Protein AF-A0A328BSF3-F1 (afdb_monomer)

Nearest PDB structures (foldseek):
  6zw6-assembly1_A  TM=8.100E-01  e=2.269E+00  Nostoc punctiforme
  6tz9-assembly1_A  TM=8.154E-01  e=2.269E+00  Homo sapiens
  8qhv-assembly1_0  TM=8.096E-01  e=2.746E+00  Synechocystis sp. PCC 6803
  6e8g-assembly1_T  TM=6.855E-01  e=1.651E+00  Homo sapiens
  6cnn-assembly1_A  TM=7.817E-01  e=7.123E+00  Homo sapiens

Solvent-accessible surface area (backbone atoms only — not comparable to full-atom values): 3885 Å² total; per-residue (Å²): 138,54,70,66,73,62,46,51,59,53,51,52,28,52,52,22,50,60,41,36,62,55,28,52,53,50,33,54,53,30,53,52,52,24,56,50,22,61,73,69,69,38,62,70,54,32,54,54,24,49,52,51,37,53,52,26,52,54,51,38,52,52,14,51,53,26,44,52,52,42,49,68,75,74,108

Radius of gyration: 16.81 Å; Cα contacts (8 Å, |Δi|>4): 48; chains: 1; bounding box: 35×18×50 Å

Organism: NCBI:txid2211146

Structure (mmCIF, N/CA/C/O backbone):
data_AF-A0A328BSF3-F1
#
_entry.id   AF-A0A328BSF3-F1
#
loop_
_atom_site.group_PDB
_atom_site.id
_atom_site.type_symbol
_atom_site.label_atom_id
_atom_site.label_alt_id
_atom_site.label_comp_id
_atom_site.label_asym_id
_atom_site.label_entity_id
_atom_site.label_seq_id
_atom_site.pdbx_PDB_ins_code
_atom_site.Cartn_x
_atom_site.Cartn_y
_atom_site.Cartn_z
_atom_site.occupancy
_atom_site.B_iso_or_equiv
_atom_site.auth_seq_id
_atom_site.auth_comp_id
_atom_site.auth_asym_id
_atom_site.auth_atom_id
_atom_site.pdbx_PDB_model_num
ATOM 1 N N . MET A 1 1 ? 11.964 -13.306 -30.454 1.00 49.12 1 MET A N 1
ATOM 2 C CA . MET A 1 1 ? 11.926 -12.333 -29.339 1.00 49.12 1 MET A CA 1
ATOM 3 C C . MET A 1 1 ? 11.175 -11.087 -29.813 1.00 49.12 1 MET A C 1
ATOM 5 O O . MET A 1 1 ? 11.777 -10.051 -30.038 1.00 49.12 1 MET A O 1
ATOM 9 N N . GLY A 1 2 ? 9.885 -11.246 -30.132 1.00 50.41 2 GLY A N 1
ATOM 10 C CA . GLY A 1 2 ? 9.071 -10.224 -30.806 1.00 50.41 2 GLY A CA 1
ATOM 11 C C . GLY A 1 2 ? 8.362 -9.284 -29.832 1.00 50.41 2 GLY A C 1
ATOM 12 O O . GLY A 1 2 ? 8.516 -9.435 -28.626 1.00 50.41 2 GLY A O 1
ATOM 13 N N . LEU A 1 3 ? 7.555 -8.367 -30.375 1.00 57.06 3 LEU A N 1
ATOM 14 C CA . LEU A 1 3 ? 6.746 -7.335 -29.696 1.00 57.06 3 LEU A CA 1
ATOM 15 C C . LEU A 1 3 ? 6.214 -7.709 -28.295 1.00 57.06 3 LEU A C 1
ATOM 17 O O . LEU A 1 3 ? 6.269 -6.881 -27.395 1.00 57.06 3 LEU A O 1
ATOM 21 N N . LEU A 1 4 ? 5.779 -8.952 -28.065 1.00 56.31 4 LEU A N 1
ATOM 22 C CA . LEU A 1 4 ? 5.361 -9.453 -26.744 1.00 56.31 4 LEU A CA 1
ATOM 23 C C . LEU A 1 4 ? 6.424 -9.302 -25.637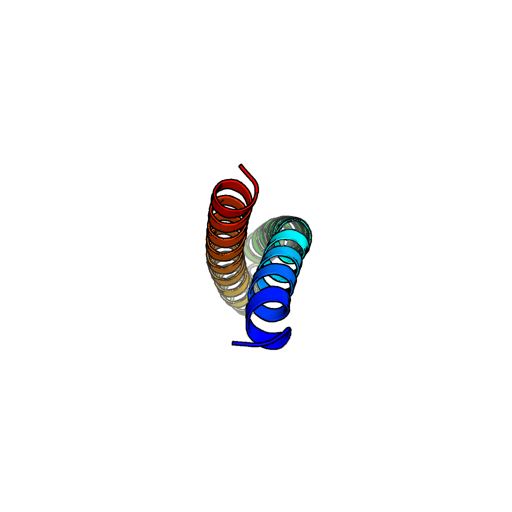 1.00 56.31 4 LEU A C 1
ATOM 25 O O . LEU A 1 4 ? 6.075 -8.977 -24.507 1.00 56.31 4 LEU A O 1
ATOM 29 N N . GLY A 1 5 ? 7.709 -9.483 -25.954 1.00 60.19 5 GLY A N 1
ATOM 30 C CA . GLY A 1 5 ? 8.820 -9.313 -25.011 1.00 60.19 5 GLY A CA 1
ATOM 31 C C . GLY A 1 5 ? 9.103 -7.855 -24.632 1.00 60.19 5 GLY 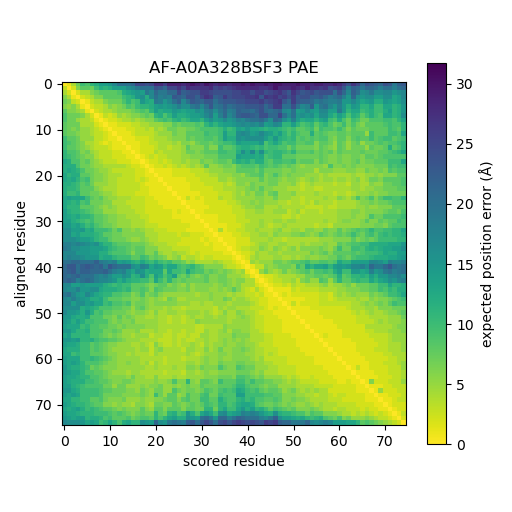A C 1
ATOM 32 O O . GLY A 1 5 ? 9.678 -7.614 -23.579 1.00 60.19 5 GLY A O 1
ATOM 33 N N . ALA A 1 6 ? 8.667 -6.892 -25.451 1.00 62.22 6 ALA A N 1
ATOM 34 C CA . ALA A 1 6 ? 8.778 -5.456 -25.171 1.00 62.22 6 ALA A CA 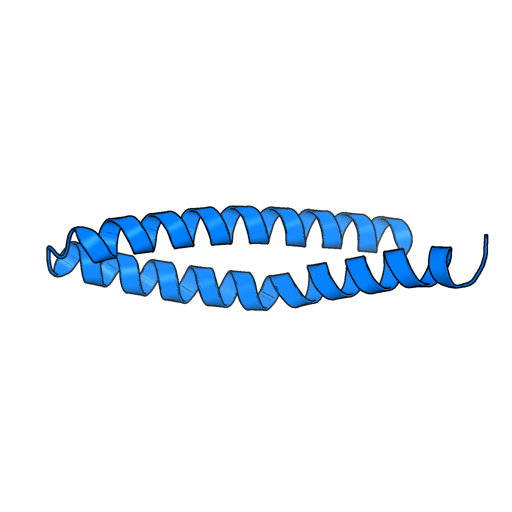1
ATOM 35 C C . ALA A 1 6 ? 7.492 -4.877 -24.550 1.00 62.22 6 ALA A C 1
ATOM 37 O O . ALA A 1 6 ? 7.546 -3.979 -23.716 1.00 62.22 6 ALA A O 1
ATOM 38 N N . VAL A 1 7 ? 6.325 -5.414 -24.924 1.00 63.06 7 VAL A N 1
ATOM 39 C CA . VAL A 1 7 ? 5.013 -4.944 -24.451 1.00 63.06 7 VAL A CA 1
ATOM 40 C C . VAL A 1 7 ? 4.700 -5.443 -23.039 1.00 63.06 7 VAL A C 1
ATOM 42 O O . VAL A 1 7 ? 4.168 -4.680 -22.235 1.00 63.06 7 VAL A O 1
ATOM 45 N N . ALA A 1 8 ? 5.052 -6.688 -22.702 1.00 66.81 8 ALA A N 1
ATOM 46 C CA . ALA A 1 8 ? 4.822 -7.242 -21.366 1.00 66.81 8 ALA A CA 1
ATOM 47 C C . ALA A 1 8 ? 5.479 -6.424 -20.229 1.00 66.81 8 ALA A C 1
ATOM 49 O O . ALA A 1 8 ? 4.769 -6.100 -19.274 1.00 66.81 8 ALA A O 1
ATOM 50 N N . PRO A 1 9 ? 6.768 -6.026 -20.306 1.00 70.25 9 PRO A N 1
ATOM 51 C CA . PRO A 1 9 ? 7.388 -5.209 -19.261 1.00 70.25 9 PRO A CA 1
ATOM 52 C C . PRO A 1 9 ? 6.786 -3.804 -19.161 1.00 70.25 9 PRO A C 1
ATOM 54 O O . PRO A 1 9 ? 6.586 -3.317 -18.049 1.00 70.25 9 PRO A O 1
ATOM 57 N N . LEU A 1 10 ? 6.417 -3.173 -20.282 1.00 73.69 10 LEU A N 1
ATOM 58 C CA . LEU A 1 10 ? 5.758 -1.863 -20.274 1.00 73.69 10 LEU A CA 1
ATOM 59 C C . LEU A 1 10 ? 4.369 -1.931 -19.614 1.00 73.69 10 LEU A C 1
ATOM 61 O O . LEU A 1 10 ? 4.027 -1.089 -18.786 1.00 73.69 10 LEU A O 1
ATOM 65 N N . PHE A 1 11 ? 3.580 -2.960 -19.939 1.00 74.25 11 PHE A N 1
ATOM 66 C CA . PHE A 1 11 ? 2.244 -3.153 -19.376 1.00 74.25 11 PHE A CA 1
ATOM 67 C C . PHE A 1 11 ? 2.296 -3.454 -17.873 1.00 74.25 11 PHE A C 1
ATOM 69 O O . PHE A 1 11 ? 1.559 -2.841 -17.105 1.00 74.25 11 PHE A O 1
ATOM 76 N N . PHE A 1 12 ? 3.204 -4.336 -17.435 1.00 72.00 12 PHE A N 1
ATOM 77 C CA . PHE A 1 12 ? 3.428 -4.611 -16.010 1.00 72.00 12 PHE A CA 1
ATOM 78 C C . PHE A 1 12 ? 3.850 -3.356 -15.248 1.00 72.00 12 PHE A C 1
ATOM 80 O O . PHE A 1 12 ? 3.339 -3.083 -14.165 1.00 72.00 12 PHE A O 1
ATOM 87 N N . THR A 1 13 ? 4.742 -2.569 -15.840 1.00 72.12 13 THR A N 1
ATOM 88 C CA . THR A 1 13 ? 5.220 -1.313 -15.267 1.00 72.12 13 THR A CA 1
ATOM 89 C C . THR A 1 13 ? 4.084 -0.309 -15.071 1.00 72.12 13 THR A C 1
ATOM 91 O O . THR A 1 13 ? 3.912 0.224 -13.975 1.00 72.12 13 THR A O 1
ATOM 94 N N . LEU A 1 14 ? 3.262 -0.090 -16.101 1.00 76.06 14 LEU A N 1
ATOM 95 C CA . LEU A 1 14 ? 2.113 0.818 -16.036 1.00 76.06 14 LEU A CA 1
ATOM 96 C C . LEU A 1 14 ? 1.026 0.318 -15.077 1.00 76.06 14 LEU A C 1
ATOM 98 O O . LEU A 1 14 ? 0.444 1.122 -14.351 1.00 76.06 14 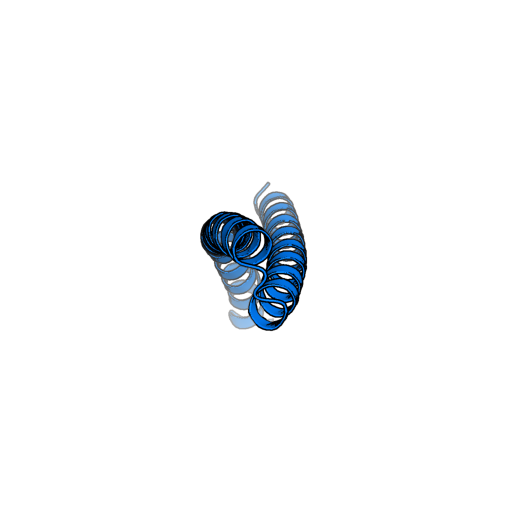LEU A O 1
ATOM 102 N N . ALA A 1 15 ? 0.777 -0.993 -15.028 1.00 75.94 15 ALA A N 1
ATOM 103 C CA . ALA A 1 15 ? -0.169 -1.592 -14.091 1.00 75.94 15 ALA A CA 1
ATOM 104 C C . ALA A 1 15 ? 0.275 -1.399 -12.629 1.00 75.94 15 ALA A C 1
ATOM 106 O O . ALA A 1 15 ? -0.530 -0.998 -11.789 1.00 75.94 15 ALA A O 1
ATOM 107 N N . LEU A 1 16 ? 1.563 -1.607 -12.330 1.00 72.75 16 LEU A N 1
ATOM 108 C CA . LEU A 1 16 ? 2.126 -1.412 -10.988 1.00 72.75 16 LEU A CA 1
ATOM 109 C C . LEU A 1 16 ? 2.151 0.070 -10.580 1.00 72.75 16 LEU A C 1
ATOM 111 O O . LEU A 1 16 ? 1.853 0.399 -9.431 1.00 72.75 16 LEU A O 1
ATOM 115 N N . LEU A 1 17 ? 2.423 0.972 -11.527 1.00 74.12 17 LEU A N 1
ATOM 116 C CA . LEU A 1 17 ? 2.328 2.423 -11.334 1.00 74.12 17 LEU A CA 1
ATOM 117 C C . LEU A 1 17 ? 0.889 2.886 -11.073 1.00 74.12 17 LEU A C 1
ATOM 119 O O . LEU A 1 17 ? 0.652 3.657 -10.145 1.00 74.12 17 LEU A O 1
ATOM 123 N N . GLY A 1 18 ? -0.081 2.399 -11.851 1.00 78.94 18 GLY A N 1
ATOM 124 C CA . GLY A 1 18 ? -1.502 2.716 -11.672 1.00 78.94 18 GLY A CA 1
ATOM 125 C C . GLY A 1 18 ? -2.084 2.165 -10.367 1.00 78.94 18 GLY A C 1
ATOM 126 O O . GLY A 1 18 ? -3.004 2.751 -9.795 1.00 78.94 18 GLY A O 1
ATOM 127 N N . GLN A 1 19 ? -1.513 1.078 -9.845 1.00 81.25 19 GLN A N 1
ATOM 128 C CA . GLN A 1 19 ? -1.905 0.490 -8.568 1.00 81.25 19 GLN A CA 1
ATOM 129 C C . GLN A 1 19 ? -1.502 1.353 -7.361 1.00 81.25 19 GLN A C 1
ATOM 131 O O . GLN A 1 19 ? -2.201 1.323 -6.347 1.00 81.25 19 GLN A O 1
ATOM 136 N N . LEU A 1 20 ? -0.425 2.144 -7.436 1.00 80.62 20 LEU A N 1
ATOM 137 C CA . LEU A 1 20 ? 0.046 2.976 -6.317 1.00 80.62 20 LEU A CA 1
ATOM 138 C C . LEU A 1 20 ? -1.019 3.950 -5.774 1.00 80.62 20 LEU A C 1
ATOM 140 O O . LEU A 1 20 ? -1.312 3.878 -4.577 1.00 80.62 20 LEU A O 1
ATOM 144 N N . PRO A 1 21 ? -1.645 4.824 -6.589 1.00 81.25 21 PRO A N 1
ATOM 145 C CA . PRO A 1 21 ? -2.680 5.728 -6.094 1.00 81.25 21 PRO A CA 1
ATOM 146 C C . PRO A 1 21 ? -3.897 4.969 -5.552 1.00 81.25 21 PRO A C 1
ATOM 148 O O . PRO A 1 21 ? -4.376 5.300 -4.471 1.00 81.25 21 PRO A O 1
ATOM 151 N N . LEU A 1 22 ? -4.342 3.902 -6.229 1.00 80.69 22 LEU A N 1
ATOM 152 C CA . LEU A 1 22 ? -5.460 3.065 -5.770 1.00 80.69 22 LEU A CA 1
ATOM 153 C C . LEU A 1 22 ? -5.179 2.434 -4.403 1.00 80.69 22 LEU A C 1
ATOM 155 O O . LEU A 1 22 ? -6.043 2.419 -3.526 1.00 80.69 22 LEU A O 1
ATOM 159 N N . THR A 1 23 ? -3.953 1.960 -4.200 1.00 84.81 23 THR A N 1
ATOM 160 C CA . THR A 1 23 ? -3.536 1.331 -2.948 1.00 84.81 23 THR A CA 1
ATOM 161 C C . THR A 1 23 ? -3.445 2.350 -1.817 1.00 84.81 23 THR A C 1
ATOM 163 O O . THR A 1 23 ? -3.918 2.084 -0.714 1.00 84.81 23 THR A O 1
ATOM 166 N N . LEU A 1 24 ? -2.909 3.545 -2.083 1.00 82.50 24 LEU A N 1
ATOM 167 C CA . LEU A 1 24 ? -2.874 4.639 -1.110 1.00 82.50 24 LEU A CA 1
ATOM 168 C C . LEU A 1 24 ? -4.286 5.074 -0.698 1.00 82.50 24 LEU A C 1
ATOM 170 O O . LEU A 1 24 ? -4.567 5.222 0.494 1.00 82.50 24 LEU A O 1
ATOM 174 N N . THR A 1 25 ? -5.194 5.227 -1.664 1.00 83.06 25 THR A N 1
ATOM 175 C CA . THR A 1 25 ? -6.603 5.539 -1.404 1.00 83.06 25 THR A CA 1
ATOM 176 C C . THR A 1 25 ? -7.275 4.427 -0.591 1.00 83.06 25 THR A C 1
ATOM 178 O O . THR A 1 25 ? -7.920 4.709 0.422 1.00 83.06 25 THR A O 1
ATOM 181 N N . GLY A 1 26 ? -7.066 3.162 -0.964 1.00 83.56 26 GLY A N 1
ATOM 182 C CA . GLY A 1 26 ? -7.586 1.998 -0.245 1.00 83.56 26 GLY A CA 1
ATOM 183 C C . GLY A 1 26 ? -7.087 1.918 1.200 1.00 83.56 26 GLY A C 1
ATOM 184 O O . GLY A 1 26 ? -7.888 1.739 2.119 1.00 83.56 26 GLY A O 1
ATOM 185 N N . LEU A 1 27 ? -5.791 2.136 1.433 1.00 86.88 27 LEU A N 1
ATOM 186 C CA . LEU A 1 27 ? -5.191 2.176 2.770 1.00 86.88 27 LEU A CA 1
ATOM 187 C C . LEU A 1 27 ? -5.748 3.320 3.624 1.00 86.88 27 LEU A C 1
ATOM 189 O O . LEU A 1 27 ? -6.042 3.123 4.805 1.00 86.88 27 LEU A O 1
ATOM 193 N N . PHE A 1 28 ? -5.937 4.506 3.039 1.00 86.31 28 PHE A N 1
ATOM 194 C CA . PHE A 1 28 ? -6.492 5.662 3.741 1.00 86.31 28 PHE A CA 1
ATOM 195 C C . PHE A 1 28 ? -7.920 5.403 4.240 1.00 86.31 28 PHE A C 1
ATOM 197 O O . PHE A 1 28 ? -8.221 5.630 5.418 1.00 86.31 28 PHE A O 1
ATOM 204 N N . PHE A 1 29 ? -8.793 4.888 3.369 1.00 84.25 29 PHE A N 1
ATOM 205 C CA . PHE A 1 29 ? -10.169 4.559 3.744 1.00 84.25 29 PHE A CA 1
ATOM 206 C C . PHE A 1 29 ? -10.242 3.367 4.695 1.00 84.25 29 PHE A C 1
ATOM 208 O O . PHE A 1 29 ? -11.013 3.412 5.652 1.00 84.25 29 PHE A O 1
ATOM 215 N N . THR A 1 30 ? -9.391 2.357 4.509 1.00 86.69 30 THR A N 1
ATOM 216 C CA . THR A 1 30 ? -9.310 1.202 5.411 1.00 86.69 30 THR A CA 1
ATOM 217 C C . THR A 1 30 ? -8.887 1.625 6.814 1.00 86.69 30 THR A C 1
ATOM 219 O O . THR A 1 30 ? -9.540 1.252 7.784 1.00 86.69 30 THR A O 1
ATOM 222 N N . LYS A 1 31 ? -7.865 2.482 6.953 1.00 85.31 31 LYS A N 1
ATOM 223 C CA . LYS A 1 31 ? -7.449 3.022 8.257 1.00 85.31 31 LYS A CA 1
ATOM 224 C C . LYS A 1 31 ? -8.584 3.785 8.941 1.00 85.31 31 LYS A C 1
ATOM 226 O O . LYS A 1 31 ? -8.804 3.617 10.142 1.00 85.31 31 LYS A O 1
ATOM 231 N N . ARG A 1 32 ? -9.316 4.619 8.193 1.00 81.75 32 ARG A N 1
ATOM 232 C CA . ARG A 1 32 ? -10.481 5.348 8.721 1.00 81.75 32 ARG A CA 1
ATOM 233 C C . ARG A 1 32 ? -11.594 4.395 9.159 1.00 81.75 32 ARG A C 1
ATOM 235 O O . ARG A 1 32 ? -12.077 4.526 10.280 1.00 81.75 32 ARG A O 1
ATOM 242 N N . GLY A 1 33 ? -11.952 3.425 8.319 1.00 79.06 33 GLY A N 1
ATOM 243 C CA . GLY A 1 33 ? -12.976 2.421 8.615 1.00 79.06 33 GLY A CA 1
ATOM 244 C C . GLY A 1 33 ? -12.618 1.563 9.827 1.00 79.06 33 GLY A C 1
ATOM 245 O O . GLY A 1 33 ? -13.438 1.392 10.724 1.00 79.06 33 GLY A O 1
ATOM 246 N N . TRP A 1 34 ? -11.362 1.127 9.922 1.00 79.06 34 TRP A N 1
ATOM 247 C CA . TRP A 1 34 ? -10.846 0.382 11.068 1.00 79.06 34 TRP A CA 1
ATOM 248 C C . TRP A 1 34 ? -10.900 1.200 12.363 1.00 79.06 34 TRP A C 1
ATOM 250 O O . TRP A 1 34 ? -11.365 0.706 13.387 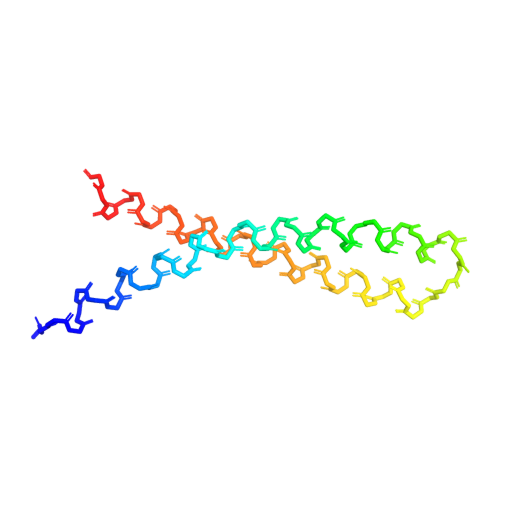1.00 79.06 34 TRP A O 1
ATOM 260 N N . THR A 1 35 ? -10.509 2.477 12.318 1.00 82.12 35 THR A N 1
ATOM 261 C CA . THR A 1 35 ? -10.579 3.375 13.485 1.00 82.12 35 THR A CA 1
ATOM 262 C C . THR A 1 35 ? -12.018 3.543 13.988 1.00 82.12 35 THR A C 1
ATOM 264 O O . THR A 1 35 ? -12.246 3.603 15.195 1.00 82.12 35 THR A O 1
ATOM 267 N N . LEU A 1 36 ? -12.995 3.603 13.078 1.00 81.62 36 LEU A N 1
ATOM 268 C CA . LEU A 1 36 ? -14.415 3.665 13.430 1.00 81.62 36 LEU A CA 1
ATOM 269 C C . LEU A 1 36 ? -14.915 2.336 14.012 1.00 81.62 36 LEU A C 1
ATOM 271 O O . LEU A 1 36 ? -15.574 2.357 15.048 1.00 81.62 36 LEU A O 1
ATOM 275 N N . ALA A 1 37 ? -14.542 1.200 13.414 1.00 79.81 37 ALA A N 1
ATOM 276 C CA . ALA A 1 37 ? -14.911 -0.136 13.891 1.00 79.81 37 ALA A CA 1
ATOM 277 C C . ALA A 1 37 ? -14.377 -0.430 15.304 1.00 79.81 37 ALA A C 1
ATOM 279 O O . ALA A 1 37 ? -15.088 -0.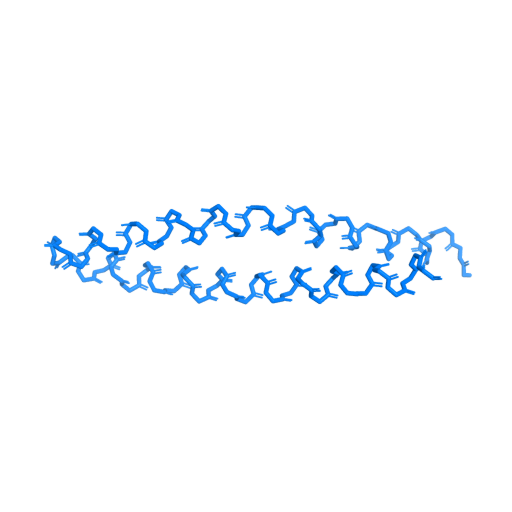975 16.148 1.00 79.81 37 ALA A O 1
ATOM 280 N N . VAL A 1 38 ? -13.143 -0.003 15.598 1.00 80.75 38 VAL A N 1
ATOM 281 C CA . VAL A 1 38 ? -12.553 -0.105 16.944 1.00 80.75 38 VAL A CA 1
ATOM 282 C C . VAL A 1 38 ? -13.362 0.695 17.966 1.00 80.75 38 VAL A C 1
ATOM 284 O O . VAL A 1 38 ? -13.566 0.225 19.081 1.00 80.75 38 VAL A O 1
ATOM 287 N N . ARG A 1 39 ? -13.849 1.887 17.596 1.00 83.06 39 ARG A N 1
ATOM 288 C CA . ARG A 1 39 ? -14.664 2.731 18.485 1.00 83.06 39 ARG A CA 1
ATOM 289 C C . ARG A 1 39 ? -16.080 2.196 18.685 1.00 83.06 39 ARG A C 1
ATOM 291 O O . ARG A 1 39 ? -16.644 2.413 19.749 1.00 83.06 39 ARG A O 1
ATOM 298 N N . SER A 1 40 ? -16.649 1.519 17.688 1.00 81.19 40 SER A N 1
ATOM 299 C CA . SER A 1 40 ? -17.998 0.950 17.766 1.00 81.19 40 SER A CA 1
ATOM 300 C C . SER A 1 40 ? -18.053 -0.431 18.428 1.00 81.19 40 SER A C 1
ATOM 302 O O . SER A 1 40 ? -19.145 -0.963 18.594 1.00 81.19 40 SER A O 1
ATOM 304 N N . GLY A 1 41 ? -16.906 -1.024 18.790 1.00 78.94 41 GLY A N 1
ATOM 305 C CA . GLY A 1 41 ? -16.840 -2.366 19.386 1.00 78.94 41 GLY A CA 1
ATOM 306 C C . GLY A 1 41 ? -17.196 -3.498 18.415 1.00 78.94 41 GLY A C 1
ATOM 307 O O . GLY A 1 41 ? -17.449 -4.619 18.846 1.00 78.94 41 GLY A O 1
ATOM 308 N N . ASP A 1 42 ? -17.216 -3.213 17.111 1.00 80.50 42 ASP A N 1
ATOM 309 C CA . ASP A 1 42 ? -17.628 -4.155 16.071 1.00 80.50 42 ASP A CA 1
ATOM 310 C C . ASP A 1 42 ? -16.418 -5.013 15.662 1.00 80.50 42 ASP A C 1
ATOM 312 O O . ASP A 1 42 ? -15.582 -4.608 14.846 1.00 80.50 42 ASP A O 1
ATOM 316 N N . VAL A 1 43 ? -16.268 -6.164 16.328 1.00 78.12 43 VAL A N 1
ATOM 317 C CA . VAL A 1 43 ? -15.069 -7.021 16.251 1.00 78.12 43 VAL A CA 1
ATOM 318 C C . VAL A 1 43 ? -14.857 -7.570 14.837 1.00 78.12 43 VAL A C 1
ATOM 320 O O . VAL A 1 43 ? -13.731 -7.587 14.351 1.00 78.12 43 VAL A O 1
ATOM 323 N N . GLU A 1 44 ? -15.930 -7.914 14.126 1.00 76.31 44 GLU A N 1
ATOM 324 C CA . GLU A 1 44 ? -15.850 -8.465 12.768 1.00 76.31 44 GLU A CA 1
ATOM 325 C C . GLU A 1 44 ? -15.282 -7.441 11.770 1.00 76.31 44 GLU A C 1
ATOM 327 O O . GLU A 1 44 ? -14.346 -7.721 11.017 1.00 76.31 44 GLU A O 1
ATOM 332 N N . LYS A 1 45 ? -15.763 -6.192 11.820 1.00 75.81 45 LYS A N 1
ATOM 333 C CA . LYS A 1 45 ? -15.243 -5.111 10.962 1.00 75.81 45 LYS A CA 1
ATOM 334 C C . LYS A 1 45 ? -13.817 -4.704 11.319 1.00 75.81 45 LYS A C 1
ATOM 336 O O . LYS A 1 45 ? -13.102 -4.168 10.469 1.00 75.81 45 LYS A O 1
ATOM 341 N N . LYS A 1 46 ? -13.393 -4.944 12.560 1.00 73.62 46 LYS A N 1
ATOM 342 C CA . LYS A 1 46 ? -12.021 -4.700 13.003 1.00 73.62 46 LYS A CA 1
ATOM 343 C C . LYS A 1 46 ? -11.046 -5.676 12.338 1.00 73.62 46 LYS A C 1
ATOM 345 O O . LYS A 1 46 ? -10.018 -5.222 11.836 1.00 73.62 46 LYS A O 1
ATOM 350 N N . ASP A 1 47 ? -11.382 -6.962 12.286 1.00 76.50 47 ASP A N 1
ATOM 351 C CA . ASP A 1 47 ? -10.521 -7.996 11.699 1.00 76.50 47 ASP A CA 1
ATOM 352 C C . ASP A 1 47 ? -10.446 -7.868 10.171 1.00 76.50 47 ASP A C 1
ATOM 354 O O . ASP A 1 47 ? -9.356 -7.890 9.594 1.00 76.50 47 ASP A O 1
ATOM 358 N N . VAL A 1 48 ? -11.581 -7.600 9.513 1.00 79.19 48 VAL A N 1
ATOM 359 C CA . VAL A 1 48 ? -11.626 -7.312 8.066 1.00 79.19 48 VAL A CA 1
ATOM 360 C C . VAL A 1 48 ? -10.847 -6.035 7.729 1.00 79.19 48 VAL A C 1
ATOM 362 O O . VAL A 1 48 ? -10.100 -5.993 6.750 1.00 79.19 48 VAL A O 1
ATOM 365 N N . GLY A 1 49 ? -10.968 -4.993 8.559 1.00 80.62 49 GLY A N 1
ATOM 366 C CA . GLY A 1 49 ? -10.199 -3.758 8.406 1.00 80.62 49 GLY A CA 1
ATOM 367 C C . GLY A 1 49 ? -8.689 -3.982 8.527 1.00 80.62 49 GLY A C 1
ATOM 368 O O . GLY A 1 49 ? -7.918 -3.429 7.744 1.00 80.62 49 GLY A O 1
ATOM 369 N N . PHE A 1 50 ? -8.260 -4.834 9.458 1.00 78.75 50 PHE A N 1
ATOM 370 C CA . PHE A 1 50 ? -6.853 -5.194 9.620 1.00 78.75 50 PHE A CA 1
ATOM 371 C C . PHE A 1 50 ? -6.321 -6.013 8.433 1.00 78.75 50 PHE A C 1
ATOM 373 O O . PHE A 1 50 ? -5.249 -5.706 7.909 1.00 78.75 50 PHE A O 1
ATOM 380 N N . ALA A 1 51 ? -7.094 -6.987 7.943 1.00 80.19 51 ALA A N 1
ATOM 381 C CA . ALA A 1 51 ? -6.744 -7.768 6.757 1.00 80.19 51 ALA A CA 1
ATOM 382 C C . ALA A 1 51 ? -6.586 -6.881 5.509 1.00 80.19 51 ALA A C 1
ATOM 384 O O . ALA A 1 51 ? -5.584 -6.986 4.798 1.00 80.19 51 ALA A O 1
ATOM 385 N N . ASN A 1 52 ? -7.512 -5.942 5.284 1.00 83.12 52 ASN A N 1
ATOM 386 C CA . ASN A 1 52 ? -7.416 -4.983 4.178 1.00 83.12 52 ASN A CA 1
ATOM 387 C C . ASN A 1 52 ? -6.222 -4.033 4.320 1.00 83.12 52 ASN A C 1
ATOM 389 O O . ASN A 1 52 ? -5.631 -3.634 3.316 1.00 83.12 52 ASN A O 1
ATOM 393 N N . PHE A 1 53 ? -5.841 -3.674 5.548 1.00 83.31 53 PHE A N 1
ATOM 394 C CA . PHE A 1 53 ? -4.670 -2.836 5.783 1.00 83.31 53 PHE A CA 1
ATOM 395 C C . PHE A 1 53 ? -3.377 -3.577 5.421 1.00 83.31 53 PHE A C 1
ATOM 397 O O . PHE A 1 53 ? -2.534 -3.026 4.714 1.00 83.31 53 PHE A O 1
ATOM 404 N N . ILE A 1 54 ? -3.243 -4.840 5.839 1.00 85.06 54 ILE A N 1
ATOM 405 C CA . ILE A 1 54 ? -2.102 -5.689 5.468 1.00 85.06 54 ILE A CA 1
ATOM 406 C C . ILE A 1 54 ? -2.054 -5.898 3.953 1.00 85.06 54 ILE A C 1
ATOM 408 O O . ILE A 1 54 ? -1.000 -5.715 3.345 1.00 85.06 54 ILE A O 1
ATOM 412 N N . LEU A 1 55 ? -3.189 -6.225 3.328 1.00 82.00 55 LEU A N 1
ATOM 413 C CA . LEU A 1 55 ? -3.263 -6.416 1.881 1.00 82.00 55 LEU A CA 1
ATOM 414 C C . LEU A 1 55 ? -2.856 -5.142 1.129 1.00 82.00 55 LEU A C 1
ATOM 416 O O . LEU A 1 55 ? -2.049 -5.204 0.205 1.00 82.00 55 LEU A O 1
ATOM 420 N N . GLY A 1 56 ? -3.339 -3.977 1.566 1.00 85.25 56 GLY A N 1
ATOM 421 C CA . GLY A 1 56 ? -2.926 -2.692 1.011 1.00 85.25 56 GLY A CA 1
ATOM 422 C C . GLY A 1 56 ? -1.427 -2.424 1.187 1.00 85.25 56 GLY A C 1
ATOM 423 O O . GLY A 1 56 ? -0.783 -1.942 0.262 1.00 85.25 56 GLY A O 1
ATOM 424 N N . ALA A 1 57 ? -0.830 -2.777 2.328 1.00 83.94 57 ALA A N 1
ATOM 425 C CA . ALA A 1 57 ? 0.607 -2.613 2.541 1.00 83.94 57 ALA A CA 1
ATOM 426 C C . ALA A 1 57 ? 1.432 -3.499 1.589 1.00 83.94 57 ALA A C 1
ATOM 428 O O . ALA A 1 57 ? 2.402 -3.027 0.998 1.00 83.94 57 ALA A O 1
ATOM 429 N N . ILE A 1 58 ? 1.012 -4.750 1.377 1.00 86.19 58 ILE A N 1
ATOM 430 C CA . ILE A 1 58 ? 1.641 -5.667 0.413 1.00 86.19 58 ILE A CA 1
ATOM 431 C C . ILE A 1 58 ? 1.539 -5.099 -1.009 1.00 86.19 58 ILE A C 1
ATOM 433 O O . ILE A 1 58 ? 2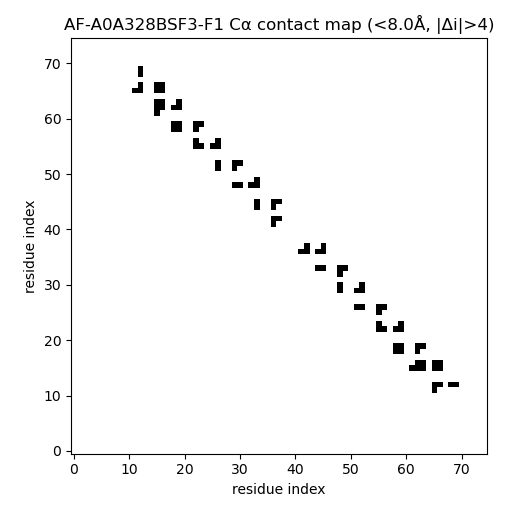.539 -5.027 -1.723 1.00 86.19 58 ILE A O 1
ATOM 437 N N . LEU A 1 59 ? 0.349 -4.643 -1.408 1.00 85.00 59 LEU A N 1
ATOM 438 C CA . LEU A 1 59 ? 0.118 -4.050 -2.727 1.00 85.00 59 LEU A CA 1
ATOM 439 C C . LEU A 1 59 ? 0.931 -2.765 -2.942 1.00 85.00 59 LEU A C 1
ATOM 441 O O . LEU A 1 59 ? 1.365 -2.504 -4.064 1.00 85.00 59 LEU A O 1
ATOM 445 N N . LEU A 1 60 ? 1.175 -1.989 -1.883 1.00 85.69 60 LEU A N 1
ATOM 446 C CA . LEU A 1 60 ? 1.978 -0.770 -1.940 1.00 85.69 60 LEU A CA 1
ATOM 447 C C . LEU A 1 60 ? 3.449 -1.110 -2.188 1.00 85.69 60 LEU A C 1
ATOM 449 O O . LEU A 1 60 ? 4.076 -0.511 -3.057 1.00 85.69 60 LEU A O 1
ATOM 453 N N . VAL A 1 61 ? 3.984 -2.099 -1.465 1.00 86.19 61 VAL A N 1
ATOM 454 C CA . VAL A 1 61 ? 5.361 -2.581 -1.651 1.00 86.19 61 VAL A CA 1
ATOM 455 C C . VAL A 1 61 ? 5.557 -3.127 -3.064 1.00 86.19 61 VAL A C 1
ATOM 457 O O . VAL A 1 61 ? 6.536 -2.778 -3.717 1.00 86.19 61 VAL A O 1
ATOM 460 N N . LEU A 1 62 ? 4.610 -3.918 -3.577 1.00 83.25 62 LEU A N 1
ATOM 461 C CA . LEU A 1 62 ? 4.659 -4.415 -4.955 1.00 83.25 62 LEU A CA 1
ATOM 462 C C . LEU A 1 62 ? 4.622 -3.276 -5.985 1.00 83.25 62 LEU A C 1
ATOM 464 O O . LEU A 1 62 ? 5.393 -3.296 -6.942 1.00 83.25 62 LEU A O 1
ATOM 468 N N . GLY A 1 63 ? 3.784 -2.257 -5.768 1.00 79.62 63 GLY A N 1
ATOM 469 C CA . GLY A 1 63 ? 3.750 -1.060 -6.612 1.00 79.62 63 GLY A CA 1
ATOM 470 C C . 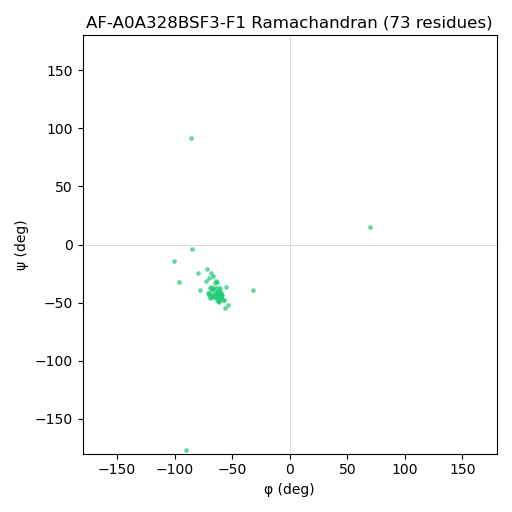GLY A 1 63 ? 5.073 -0.286 -6.597 1.00 79.62 63 GLY A C 1
ATOM 471 O O . GLY A 1 63 ? 5.548 0.135 -7.649 1.00 79.62 63 GLY A O 1
ATOM 472 N N . LEU A 1 64 ? 5.714 -0.150 -5.429 1.00 82.94 64 LEU A N 1
ATOM 473 C CA . LEU A 1 64 ? 7.023 0.501 -5.286 1.00 82.94 64 LEU A CA 1
ATOM 474 C C . LEU A 1 64 ? 8.151 -0.294 -5.956 1.00 82.94 64 LEU A C 1
ATOM 476 O O . LEU A 1 64 ? 9.019 0.302 -6.589 1.00 82.94 64 LEU A O 1
ATOM 480 N N . LEU A 1 65 ? 8.131 -1.626 -5.864 1.00 79.88 65 LEU A N 1
ATOM 481 C CA . LEU A 1 65 ? 9.067 -2.488 -6.592 1.00 79.88 65 LEU A CA 1
ATOM 482 C C . LEU A 1 65 ? 8.882 -2.352 -8.107 1.00 79.88 65 LEU A C 1
ATOM 484 O O . LEU A 1 65 ? 9.866 -2.240 -8.834 1.00 79.88 65 LEU A O 1
ATOM 488 N N . GLY A 1 66 ? 7.631 -2.293 -8.573 1.00 74.69 66 GLY A N 1
ATOM 489 C CA . GLY A 1 66 ? 7.306 -2.002 -9.967 1.00 74.69 66 GLY A CA 1
ATOM 490 C C . GLY A 1 66 ? 7.816 -0.641 -10.424 1.00 74.69 66 GLY A C 1
ATOM 491 O O . GLY A 1 66 ? 8.413 -0.542 -11.490 1.00 74.69 66 GLY A O 1
ATOM 492 N N . PHE A 1 67 ? 7.649 0.392 -9.597 1.00 74.81 67 PHE A N 1
ATOM 493 C CA . PHE A 1 67 ? 8.184 1.726 -9.860 1.00 74.81 67 PHE A CA 1
ATOM 494 C C . PHE A 1 67 ? 9.718 1.746 -9.924 1.00 74.81 67 PHE A C 1
ATOM 496 O O . PHE A 1 67 ? 10.2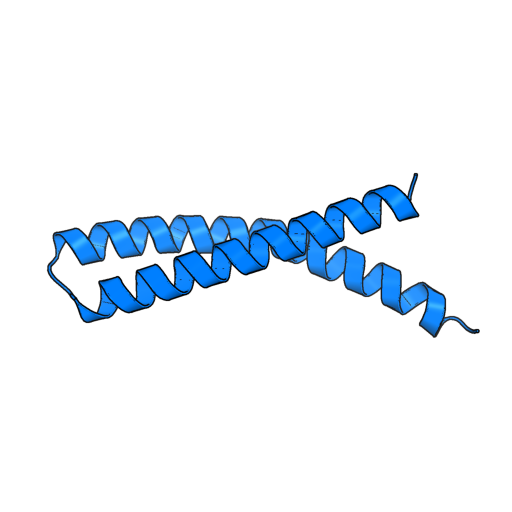88 2.349 -10.828 1.00 74.81 67 PHE A O 1
ATOM 503 N N . GLY A 1 68 ? 10.397 1.060 -9.000 1.00 78.50 68 GLY A N 1
ATOM 504 C CA . GLY A 1 68 ? 11.856 0.935 -9.016 1.00 78.50 68 GLY A CA 1
ATOM 505 C C . GLY A 1 68 ? 12.367 0.226 -10.272 1.00 78.50 68 GLY A C 1
ATOM 506 O O . GLY A 1 68 ? 13.310 0.696 -10.904 1.00 78.50 68 GLY A O 1
ATOM 507 N N . LEU A 1 69 ? 11.707 -0.862 -10.680 1.00 75.00 69 LEU A N 1
ATOM 508 C CA . LEU A 1 69 ? 11.991 -1.558 -11.940 1.00 75.00 69 LEU A CA 1
ATOM 509 C C . LEU A 1 69 ? 11.766 -0.659 -13.158 1.00 75.00 69 LEU A C 1
ATOM 511 O O . LEU A 1 69 ? 12.620 -0.615 -14.039 1.00 75.00 69 LEU A O 1
ATOM 515 N N . ALA A 1 70 ? 10.654 0.079 -13.183 1.00 71.50 70 ALA A N 1
ATOM 516 C CA . ALA A 1 70 ? 10.346 1.052 -14.225 1.00 71.50 70 ALA A CA 1
ATOM 517 C C . ALA A 1 70 ? 11.486 2.054 -14.395 1.00 71.50 70 ALA A C 1
ATOM 519 O O . ALA A 1 70 ? 12.004 2.219 -15.492 1.00 71.50 70 ALA A O 1
ATOM 520 N N . TYR A 1 71 ? 11.902 2.664 -13.283 1.00 73.81 71 TYR A N 1
ATOM 521 C CA . TYR A 1 71 ? 12.959 3.662 -13.247 1.00 73.81 71 TYR A CA 1
ATOM 522 C C . TYR A 1 71 ? 14.277 3.115 -13.806 1.00 73.81 71 TYR A C 1
ATOM 524 O O . TYR A 1 71 ? 14.868 3.748 -14.674 1.00 73.81 71 TYR A O 1
ATOM 532 N N . VAL A 1 72 ? 14.690 1.916 -13.376 1.00 77.19 72 VAL A N 1
ATOM 533 C CA . VAL A 1 72 ? 15.906 1.243 -13.871 1.00 77.19 72 VAL A CA 1
ATOM 534 C C . VAL A 1 72 ? 15.814 0.888 -15.358 1.00 77.19 72 VAL A C 1
ATOM 536 O O . VAL A 1 72 ? 16.830 0.872 -16.038 1.00 77.19 72 VAL A O 1
ATOM 539 N N . MET A 1 73 ? 14.621 0.591 -15.879 1.00 67.88 73 MET A N 1
ATOM 540 C CA . MET A 1 73 ? 14.430 0.295 -17.304 1.00 67.88 73 MET A CA 1
ATOM 541 C C . MET A 1 73 ? 14.368 1.547 -18.189 1.00 67.88 73 MET A C 1
ATOM 543 O O . MET A 1 73 ? 14.604 1.444 -19.391 1.00 67.88 73 MET A O 1
ATOM 547 N N . THR A 1 74 ? 13.998 2.702 -17.630 1.00 64.19 74 THR A N 1
ATOM 548 C CA . THR A 1 74 ? 13.847 3.966 -18.373 1.00 64.19 74 THR A CA 1
ATOM 549 C C . THR A 1 74 ? 15.023 4.934 -18.239 1.00 64.19 74 THR A C 1
ATOM 551 O O . THR A 1 74 ? 15.068 5.902 -18.998 1.00 64.19 74 THR A O 1
ATOM 554 N N . GLY A 1 75 ? 15.918 4.721 -17.270 1.00 53.50 75 GLY A N 1
ATOM 555 C CA . GLY A 1 75 ? 17.145 5.502 -17.056 1.00 53.50 75 GLY A CA 1
ATOM 556 C C . GLY A 1 75 ? 18.366 4.839 -17.672 1.00 53.50 75 GLY A C 1
ATOM 557 O O . GLY A 1 75 ? 19.263 5.596 -18.100 1.00 53.50 75 GLY A O 1
#

Sequence (75 aa):
MGLLGAVAPLFFTLALLGQLPLTLTGLFFTKRGWTLAVRSGDVEKKDVGFANFILGAILLVLGLLGFGLAYVMTG

Mean predicted aligned error: 7.71 Å

Secondary structure (DSSP, 8-state):
--THHHHHHHHHHHHHHHHHHHHHHHHHHHHHHHHHHHHHT-HHHHHHHHHHHHHHHHHHHHHHHHHHHHHHHH-

pLDDT: mean 76.83, std 8.67, range [49.12, 86.88]

Foldseek 3Di:
DDPCVVVVLVVLLVVLQVLQVVLVVQLVVLVVQLVVCVVVVPVVSNVVSVVSNVVSVVSNVSSVVSPVVVVVVVD